Protein AF-A0A939QKT2-F1 (afdb_monomer)

Organism: NCBI:txid501483

Secondary structure (DSSP, 8-state):
--PPPPPHHHHS--HHHHHHHHHHHHHHHHHHHSTHHHHHHHHH-HHHHHHHHHHHHHHHHHHHHHHH-SSHHHHHHHHHHHHHHHHHHHHHHHHHTGGGGGGSHHHHHHHHHHHHHHHHHHHHHHHHHHHHHHHHHHHHHTS--

Sequence (145 aa):
MTASPPTLRSRLQNPAELVMLTFYFIGGAVMLVGGVTASVRDALGDGFHQAWVGLLLGGPALSIWGILSPNQWLGGWFKLGGGLAITTALGAFAVSLGDAFALTFTGVLVLGLNAATLTAVTRDALQLRRAAHVARRERRGNAPI

Structure (mmCIF, N/CA/C/O backbone):
data_AF-A0A939QKT2-F1
#
_entry.id   AF-A0A939QKT2-F1
#
loop_
_atom_site.group_PDB
_atom_site.id
_atom_site.type_symbol
_atom_site.label_atom_id
_atom_site.label_alt_id
_atom_site.label_comp_id
_atom_site.label_asym_id
_atom_site.label_entity_id
_atom_site.label_seq_id
_atom_site.pdbx_PDB_ins_code
_atom_site.Cartn_x
_atom_site.Cartn_y
_atom_site.Cartn_z
_atom_site.occupancy
_atom_site.B_iso_or_equiv
_atom_site.auth_seq_id
_atom_site.auth_comp_id
_atom_site.auth_asym_id
_atom_site.auth_atom_id
_atom_site.pdbx_PDB_model_num
ATOM 1 N N . MET A 1 1 ? -19.181 -0.818 30.789 1.00 38.59 1 MET A N 1
ATOM 2 C CA . MET A 1 1 ? -18.463 0.436 30.473 1.00 38.59 1 MET A CA 1
ATOM 3 C C . MET A 1 1 ? -18.306 0.521 28.963 1.00 38.59 1 MET A C 1
ATOM 5 O O . MET A 1 1 ? -17.493 -0.197 28.401 1.00 38.59 1 MET A O 1
ATOM 9 N N . THR A 1 2 ? -19.148 1.304 28.292 1.00 42.75 2 THR A N 1
ATOM 10 C CA . THR A 1 2 ? -19.086 1.520 26.840 1.00 42.75 2 THR A CA 1
ATOM 11 C C . THR A 1 2 ? -17.938 2.478 26.542 1.00 42.75 2 THR A C 1
ATOM 13 O O . THR A 1 2 ? -18.039 3.665 26.840 1.00 42.75 2 THR A O 1
ATOM 16 N N . ALA A 1 3 ? -16.823 1.964 26.020 1.00 44.62 3 ALA A N 1
ATOM 17 C CA . ALA A 1 3 ? -15.721 2.806 25.572 1.00 44.62 3 ALA A CA 1
ATOM 18 C C . ALA A 1 3 ? -16.235 3.746 24.472 1.00 44.62 3 ALA A C 1
ATOM 20 O O . ALA A 1 3 ? -16.726 3.289 23.438 1.00 44.62 3 ALA A O 1
ATOM 21 N N . SER A 1 4 ? -16.163 5.054 24.719 1.00 42.62 4 SER A N 1
ATOM 22 C CA . SER A 1 4 ? -16.543 6.078 23.749 1.00 42.62 4 SER A CA 1
ATOM 23 C C . SER A 1 4 ? -15.781 5.845 22.440 1.00 42.62 4 SER A C 1
ATOM 25 O O . SER A 1 4 ? -14.561 5.653 22.485 1.00 42.62 4 SER A O 1
ATOM 27 N N . PRO A 1 5 ?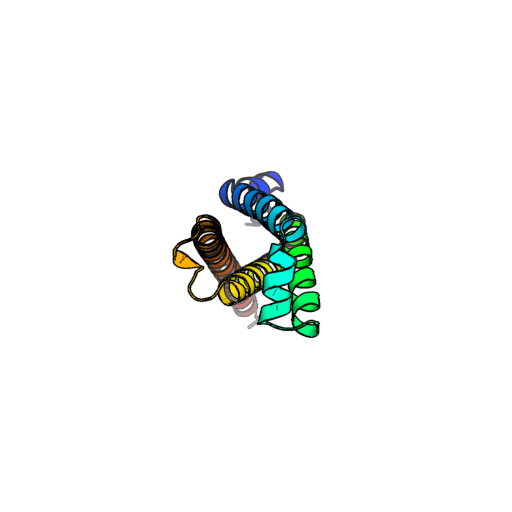 -16.453 5.838 21.273 1.00 50.41 5 PRO A N 1
ATOM 28 C CA . PRO A 1 5 ? -15.776 5.590 20.013 1.00 50.41 5 PRO A CA 1
ATOM 29 C C . PRO A 1 5 ? -14.690 6.658 19.803 1.00 50.41 5 PRO A C 1
ATOM 31 O O . PRO A 1 5 ? -14.981 7.848 19.953 1.00 50.41 5 PRO A O 1
ATOM 34 N N . PRO A 1 6 ? -13.444 6.272 19.466 1.00 52.59 6 PRO A N 1
ATOM 35 C CA . PRO A 1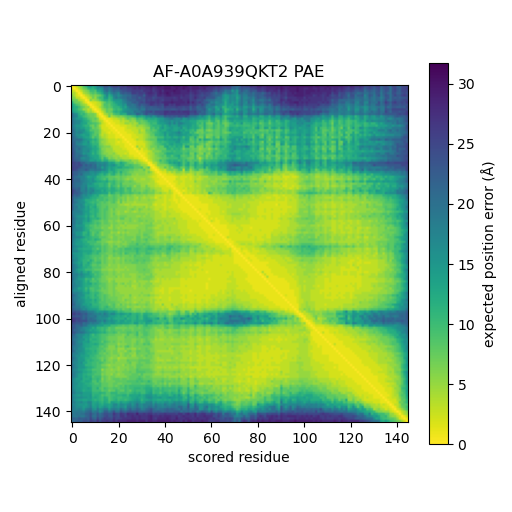 6 ? -12.370 7.220 19.206 1.00 52.59 6 PRO A CA 1
ATOM 36 C C . PRO A 1 6 ? -12.815 8.239 18.155 1.00 52.59 6 PRO A C 1
ATOM 38 O O . PRO A 1 6 ? -13.247 7.882 17.050 1.00 52.59 6 PRO A O 1
ATOM 41 N N . THR A 1 7 ? -12.736 9.514 18.539 1.00 53.75 7 THR A N 1
ATOM 42 C CA . THR A 1 7 ? -13.144 10.664 17.731 1.00 53.75 7 THR A CA 1
ATOM 43 C C . THR A 1 7 ? -12.310 10.736 16.453 1.00 53.75 7 THR A C 1
ATOM 45 O O . THR A 1 7 ? -11.150 10.322 16.437 1.00 53.75 7 THR A O 1
ATOM 48 N N . LEU A 1 8 ? -12.869 11.297 15.375 1.00 49.81 8 LEU A N 1
ATOM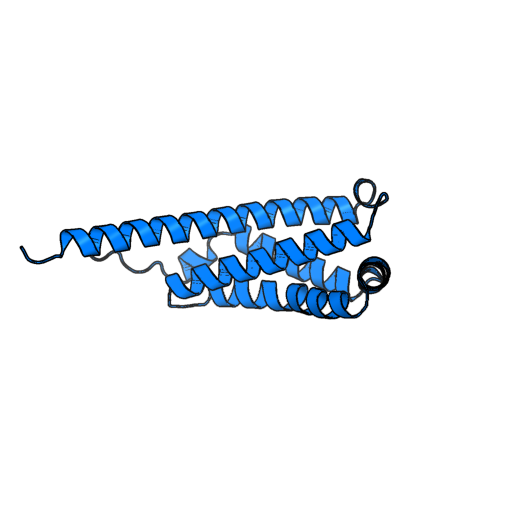 49 C CA . LEU A 1 8 ? -12.191 11.468 14.078 1.00 49.81 8 LEU A CA 1
ATOM 50 C C . LEU A 1 8 ? -10.795 12.123 14.223 1.00 49.81 8 LEU A C 1
ATOM 52 O O . LEU A 1 8 ? -9.849 11.767 13.527 1.00 49.81 8 LEU A O 1
ATOM 56 N N . ARG A 1 9 ? -10.651 13.008 15.221 1.00 43.19 9 ARG A N 1
ATOM 57 C CA . ARG A 1 9 ? -9.404 13.684 15.612 1.00 43.19 9 ARG A CA 1
ATOM 58 C C . ARG A 1 9 ? -8.319 12.725 16.121 1.00 43.19 9 ARG A C 1
ATOM 60 O O . ARG A 1 9 ? -7.159 12.914 15.789 1.00 43.19 9 ARG A O 1
ATOM 67 N N . SER A 1 10 ? -8.690 11.677 16.860 1.00 54.06 10 SER A N 1
ATOM 68 C CA . SER A 1 10 ? -7.760 10.625 17.315 1.00 54.06 10 SER A CA 1
ATOM 69 C C . SER A 1 10 ? -7.346 9.661 16.194 1.00 54.06 10 SER A C 1
ATOM 71 O O . SER A 1 10 ? -6.262 9.087 16.241 1.00 54.06 10 SER A O 1
ATOM 73 N N . ARG A 1 11 ? -8.173 9.520 15.146 1.00 51.97 11 ARG A N 1
ATOM 74 C CA . ARG A 1 11 ? -7.865 8.693 13.965 1.00 51.97 11 ARG A CA 1
ATOM 75 C C . ARG A 1 11 ? -6.902 9.379 12.990 1.00 51.97 11 ARG A C 1
ATOM 77 O O . ARG A 1 11 ? -6.145 8.693 12.319 1.00 51.97 11 ARG A O 1
ATOM 84 N N . LEU A 1 12 ? -6.911 10.713 12.949 1.00 51.84 12 LEU A N 1
ATOM 85 C CA . LEU A 1 12 ? -5.979 11.551 12.177 1.00 51.84 12 LEU A CA 1
ATOM 86 C C . LEU A 1 12 ? -4.662 11.852 12.921 1.00 51.84 12 LEU A C 1
ATOM 88 O O . LEU A 1 12 ? -3.737 12.409 12.341 1.00 51.84 12 LEU A O 1
ATOM 92 N N . GLN A 1 13 ? -4.558 11.490 14.201 1.00 48.91 13 GLN A N 1
ATOM 93 C CA . GLN A 1 13 ? -3.430 11.823 15.079 1.00 48.91 13 GLN A CA 1
ATOM 94 C C . GLN A 1 13 ? -2.228 10.882 14.971 1.00 48.91 13 GLN A C 1
ATOM 96 O O . GLN A 1 13 ? -1.319 10.968 15.791 1.00 48.91 13 GLN A O 1
ATOM 101 N N . ASN A 1 14 ? -2.201 9.982 13.991 1.00 62.56 14 ASN A N 1
ATOM 102 C CA . ASN A 1 14 ? -1.031 9.159 13.728 1.00 62.56 14 ASN A CA 1
ATOM 103 C C . ASN A 1 14 ? -0.231 9.835 12.599 1.00 62.56 14 ASN A C 1
ATOM 105 O O . ASN A 1 14 ? -0.428 9.492 11.434 1.00 62.56 14 ASN A O 1
ATOM 109 N N . PRO A 1 15 ? 0.627 10.835 12.898 1.00 59.44 15 PRO A N 1
ATOM 110 C CA . PRO A 1 15 ? 1.313 11.638 11.884 1.00 59.44 15 PRO A CA 1
ATOM 111 C C . PRO A 1 15 ? 2.119 10.776 10.912 1.00 59.44 15 PRO A C 1
ATOM 113 O O . PRO A 1 15 ? 2.228 11.122 9.744 1.00 59.44 15 PRO A O 1
ATOM 116 N N . ALA A 1 16 ? 2.598 9.611 11.355 1.00 60.78 16 ALA A N 1
ATOM 117 C CA . ALA A 1 16 ? 3.259 8.630 10.502 1.00 60.78 16 ALA A CA 1
ATOM 118 C C . ALA A 1 16 ? 2.372 8.133 9.341 1.00 60.78 16 ALA A C 1
ATOM 120 O O . ALA A 1 16 ? 2.870 7.932 8.241 1.00 60.78 16 ALA A O 1
ATOM 121 N N . GLU A 1 17 ? 1.065 7.969 9.556 1.00 64.75 17 GLU A N 1
ATOM 122 C CA . GLU A 1 17 ? 0.121 7.476 8.544 1.00 64.75 17 GLU A CA 1
ATOM 123 C C . GLU A 1 17 ? -0.175 8.555 7.490 1.00 64.75 17 GLU A C 1
ATOM 125 O O . GLU A 1 17 ? -0.183 8.267 6.296 1.00 64.75 17 GLU A O 1
ATOM 130 N N . LEU A 1 18 ? -0.311 9.815 7.922 1.00 63.62 18 LEU A N 1
ATOM 131 C CA . LEU A 1 18 ? -0.447 10.982 7.039 1.00 63.62 18 LEU A CA 1
ATOM 132 C C . LEU A 1 18 ? 0.827 11.250 6.232 1.00 63.62 18 LEU A C 1
ATOM 134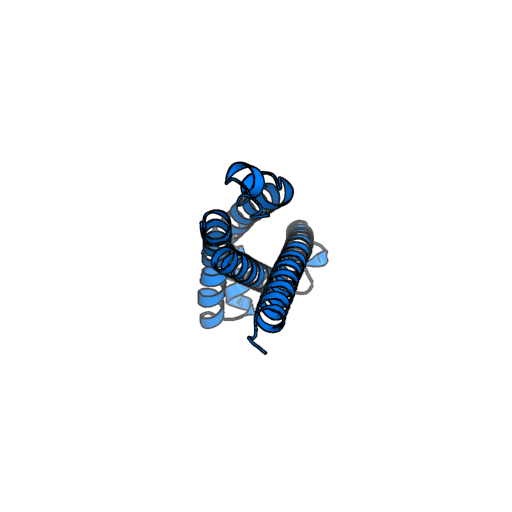 O O . LEU A 1 18 ? 0.757 11.514 5.032 1.00 63.62 18 LEU A O 1
ATOM 138 N N . VAL A 1 19 ? 1.990 11.159 6.877 1.00 64.44 19 VAL A N 1
ATOM 139 C CA . VAL A 1 19 ? 3.296 11.310 6.228 1.00 64.44 19 VAL A CA 1
ATOM 140 C C . VAL A 1 19 ? 3.492 10.217 5.178 1.00 64.44 19 VAL A C 1
ATOM 142 O O . VAL A 1 19 ? 3.853 10.519 4.046 1.00 64.44 19 VAL A O 1
ATOM 145 N N . MET A 1 20 ? 3.170 8.964 5.503 1.00 67.00 20 MET A N 1
ATOM 146 C CA . MET A 1 20 ? 3.279 7.842 4.572 1.00 67.00 20 MET A CA 1
ATOM 147 C C . MET A 1 20 ? 2.307 7.972 3.387 1.00 67.00 20 MET A C 1
ATOM 149 O O . MET A 1 20 ? 2.716 7.764 2.250 1.00 67.00 20 MET A O 1
ATOM 153 N N . LEU A 1 21 ? 1.058 8.398 3.620 1.00 66.44 21 LEU A N 1
ATOM 154 C CA . LEU A 1 21 ? 0.102 8.725 2.552 1.00 66.44 21 LEU A CA 1
ATOM 155 C C . LEU A 1 21 ? 0.606 9.860 1.653 1.00 66.44 21 LEU A C 1
ATOM 157 O O . LEU A 1 21 ? 0.482 9.774 0.436 1.00 66.44 21 LEU A O 1
ATOM 161 N N . THR A 1 22 ? 1.216 10.892 2.236 1.00 63.41 22 THR A N 1
ATOM 162 C CA . THR A 1 22 ? 1.767 12.034 1.491 1.00 63.41 22 THR A CA 1
ATOM 163 C C . THR A 1 22 ? 2.952 11.609 0.625 1.00 63.41 22 THR A C 1
ATOM 165 O O . THR A 1 22 ? 2.969 11.891 -0.571 1.00 63.41 22 THR A O 1
ATOM 168 N N . PHE A 1 23 ? 3.911 10.866 1.188 1.00 66.25 23 PHE A N 1
ATOM 169 C CA . PHE A 1 23 ? 5.030 10.309 0.424 1.00 66.25 23 PHE A CA 1
ATOM 170 C C . PHE A 1 23 ? 4.565 9.329 -0.651 1.00 66.25 23 PHE A C 1
ATOM 172 O O . PHE A 1 23 ? 5.174 9.271 -1.716 1.00 66.25 23 PHE A O 1
ATOM 179 N N . TYR A 1 24 ? 3.472 8.605 -0.414 1.00 67.12 24 TYR A N 1
ATOM 180 C CA . TYR A 1 24 ? 2.903 7.718 -1.414 1.00 67.12 24 TYR A CA 1
ATOM 181 C C . TYR A 1 24 ? 2.210 8.468 -2.553 1.00 67.12 24 TYR A C 1
ATOM 183 O O . TYR A 1 24 ? 2.419 8.122 -3.708 1.00 67.12 24 TYR A O 1
ATOM 191 N N . PHE A 1 25 ? 1.436 9.518 -2.271 1.00 66.31 25 PHE A N 1
ATOM 192 C CA . PHE A 1 25 ? 0.834 10.342 -3.324 1.00 66.31 25 PHE A CA 1
ATOM 193 C C . PHE A 1 25 ? 1.892 11.067 -4.152 1.00 66.31 25 PHE A C 1
ATOM 195 O O . PHE A 1 25 ? 1.802 11.081 -5.376 1.00 66.31 25 PHE A O 1
ATOM 202 N N . ILE A 1 26 ? 2.918 11.624 -3.503 1.00 63.69 26 ILE A N 1
ATOM 203 C CA . ILE A 1 26 ? 4.026 12.290 -4.195 1.00 63.69 26 ILE A CA 1
ATOM 204 C C . ILE A 1 26 ? 4.836 11.264 -4.996 1.00 63.69 26 ILE A C 1
ATOM 206 O O . ILE A 1 26 ? 5.092 11.479 -6.176 1.00 63.69 26 ILE A O 1
ATOM 210 N N . GLY A 1 27 ? 5.184 10.123 -4.395 1.00 64.12 27 GLY A N 1
ATOM 211 C CA . GLY A 1 27 ? 5.907 9.042 -5.063 1.00 64.12 27 GLY A CA 1
ATOM 212 C C . GLY A 1 27 ? 5.128 8.465 -6.244 1.00 64.12 27 GLY A C 1
ATOM 213 O O . GLY A 1 27 ? 5.668 8.362 -7.338 1.00 64.12 27 GLY A O 1
ATOM 214 N N . GLY A 1 28 ? 3.841 8.172 -6.061 1.00 65.31 28 GLY A N 1
ATOM 215 C CA . GLY A 1 28 ? 2.950 7.679 -7.108 1.00 65.31 28 GLY A CA 1
ATOM 216 C C . GLY A 1 28 ? 2.744 8.686 -8.241 1.00 65.31 28 GLY A C 1
ATOM 217 O O . GLY A 1 28 ? 2.811 8.310 -9.408 1.00 65.31 28 GLY A O 1
ATOM 218 N N . ALA A 1 29 ? 2.582 9.976 -7.930 1.00 62.53 29 ALA A N 1
ATOM 219 C CA . ALA A 1 29 ? 2.509 11.029 -8.943 1.00 62.53 29 ALA A CA 1
ATOM 220 C C . ALA A 1 29 ? 3.820 11.151 -9.740 1.00 62.53 29 ALA A C 1
ATOM 222 O O . ALA A 1 29 ? 3.790 11.252 -10.964 1.00 62.53 29 ALA A O 1
ATOM 223 N N . VAL A 1 30 ? 4.976 11.066 -9.073 1.00 61.34 30 VAL A N 1
ATOM 224 C CA . VAL A 1 30 ? 6.291 11.058 -9.735 1.00 61.34 30 VAL A CA 1
ATOM 225 C C . VAL A 1 30 ? 6.461 9.822 -10.628 1.00 61.34 30 VAL A C 1
ATOM 227 O O . VAL A 1 30 ? 6.979 9.945 -11.736 1.00 61.34 30 VAL A O 1
ATOM 230 N N . MET A 1 31 ? 5.975 8.651 -10.205 1.00 65.25 31 MET A N 1
ATOM 231 C CA . MET A 1 31 ? 5.991 7.423 -11.016 1.00 65.25 31 MET A CA 1
ATOM 232 C C . MET A 1 31 ? 5.051 7.480 -12.232 1.00 65.25 31 MET A C 1
ATOM 234 O O . MET A 1 31 ? 5.305 6.815 -13.233 1.00 65.25 31 MET A O 1
ATOM 238 N N . LEU A 1 32 ? 3.970 8.261 -12.165 1.00 65.12 32 LEU A N 1
ATOM 239 C CA . LEU A 1 32 ? 3.039 8.438 -13.284 1.00 65.12 32 LEU A CA 1
ATOM 240 C C . LEU A 1 32 ? 3.536 9.453 -14.322 1.00 65.12 32 LEU A C 1
ATOM 242 O O . LEU A 1 32 ? 3.181 9.334 -15.490 1.00 65.12 32 LEU A O 1
ATOM 246 N N . VAL A 1 33 ? 4.340 10.438 -13.910 1.00 62.16 33 VAL A N 1
ATOM 247 C CA . VAL A 1 33 ? 4.806 11.535 -14.781 1.00 62.16 33 VAL A CA 1
ATOM 248 C C . VAL A 1 33 ? 6.223 11.303 -15.320 1.00 62.16 33 VAL A C 1
ATOM 250 O O . VAL A 1 33 ? 6.539 11.738 -16.425 1.00 62.16 33 VAL A O 1
ATOM 253 N N . GLY A 1 34 ? 7.091 10.605 -14.582 1.00 58.53 34 GLY A N 1
ATOM 254 C CA . GLY A 1 34 ? 8.374 10.136 -15.111 1.00 58.53 34 GLY A CA 1
ATOM 255 C C . GLY A 1 34 ? 8.178 8.905 -15.997 1.00 58.53 34 GLY A C 1
ATOM 256 O O . GLY A 1 34 ? 7.250 8.137 -15.765 1.00 58.53 34 GLY A O 1
ATOM 257 N N . GLY A 1 35 ? 9.080 8.638 -16.953 1.00 60.53 35 GLY A N 1
ATOM 258 C CA . GLY A 1 35 ? 9.075 7.439 -17.831 1.00 60.53 35 GLY A CA 1
ATOM 259 C C . GLY A 1 35 ? 9.139 6.070 -17.118 1.00 60.53 35 GLY A C 1
ATOM 260 O O . GLY A 1 35 ? 9.342 5.033 -17.733 1.00 60.53 35 GLY A O 1
ATOM 261 N N . VAL A 1 36 ? 8.945 6.081 -15.807 1.00 64.38 36 VAL A N 1
ATOM 262 C CA . VAL A 1 36 ? 8.790 5.001 -14.844 1.00 64.38 36 VAL A CA 1
ATOM 263 C C . VAL A 1 36 ? 7.593 4.093 -15.155 1.00 64.38 36 VAL A C 1
ATOM 265 O O . VAL A 1 36 ? 7.642 2.883 -14.955 1.00 64.38 36 VAL A O 1
ATOM 268 N N . THR A 1 37 ? 6.513 4.653 -15.695 1.00 66.94 37 THR A N 1
ATOM 269 C CA . THR A 1 37 ? 5.358 3.880 -16.176 1.00 66.94 37 THR A CA 1
ATOM 270 C C . THR A 1 37 ? 5.740 2.952 -17.334 1.00 66.94 37 THR A C 1
ATOM 272 O O . THR A 1 37 ? 5.211 1.842 -17.419 1.00 66.94 37 THR A O 1
ATOM 275 N N . ALA A 1 38 ? 6.687 3.365 -18.185 1.00 73.75 38 ALA A N 1
ATOM 276 C CA . ALA A 1 38 ? 7.171 2.549 -19.293 1.00 73.75 38 ALA A CA 1
ATOM 277 C C . ALA A 1 38 ? 8.013 1.361 -18.806 1.00 73.75 38 ALA A C 1
ATOM 279 O O . ALA A 1 38 ? 7.785 0.254 -19.270 1.00 73.75 38 ALA A O 1
ATOM 280 N N . SER A 1 39 ? 8.874 1.523 -17.791 1.00 76.50 39 SER A N 1
ATOM 281 C CA . SER A 1 39 ? 9.700 0.404 -17.300 1.00 76.50 39 SER A CA 1
ATOM 282 C C . SER A 1 39 ? 8.870 -0.749 -16.730 1.00 76.50 39 SER A C 1
ATOM 284 O O . SER A 1 39 ? 9.187 -1.913 -16.955 1.00 76.50 39 SER A O 1
ATOM 286 N N . VAL A 1 40 ? 7.770 -0.449 -16.030 1.00 80.06 40 VAL A N 1
ATOM 287 C CA . VAL A 1 40 ? 6.837 -1.481 -15.541 1.00 80.06 40 VAL A CA 1
ATOM 288 C C . VAL A 1 40 ? 6.157 -2.200 -16.699 1.00 80.06 40 VAL A C 1
ATOM 290 O O . VAL A 1 40 ? 6.007 -3.420 -16.664 1.00 80.06 40 VAL A O 1
ATOM 293 N N . ARG A 1 41 ? 5.741 -1.446 -17.719 1.00 84.06 41 ARG A N 1
ATOM 294 C CA . ARG A 1 41 ? 5.110 -1.997 -18.918 1.00 84.06 41 ARG A CA 1
ATOM 295 C C . ARG A 1 41 ? 6.071 -2.902 -19.686 1.00 84.06 41 ARG A C 1
ATOM 297 O O . ARG A 1 41 ? 5.697 -4.020 -20.019 1.00 84.06 41 ARG A O 1
ATOM 304 N N . ASP A 1 42 ? 7.302 -2.451 -19.888 1.00 84.44 42 ASP A N 1
ATOM 305 C CA . ASP A 1 42 ? 8.333 -3.174 -20.631 1.00 84.44 42 ASP A CA 1
ATOM 306 C C . ASP A 1 42 ? 8.775 -4.449 -19.898 1.00 84.44 42 ASP A C 1
ATOM 308 O O . ASP A 1 42 ? 9.018 -5.476 -20.528 1.00 84.44 42 ASP A O 1
ATOM 312 N N . ALA A 1 43 ? 8.836 -4.414 -18.562 1.00 85.19 43 ALA A N 1
ATOM 313 C CA . ALA A 1 43 ? 9.274 -5.552 -17.756 1.00 85.19 43 ALA A CA 1
ATOM 314 C C . ALA A 1 43 ? 8.168 -6.584 -17.467 1.00 85.19 43 ALA A C 1
ATOM 316 O O . ALA A 1 43 ? 8.457 -7.776 -17.376 1.00 85.19 43 ALA A O 1
ATOM 317 N N . LEU A 1 44 ? 6.917 -6.149 -17.270 1.00 86.00 44 LEU A N 1
ATOM 318 C CA . LEU A 1 44 ? 5.824 -7.004 -16.768 1.00 86.00 44 LEU A CA 1
ATOM 319 C C . LEU A 1 44 ? 4.650 -7.153 -17.750 1.00 86.00 44 LEU A C 1
ATOM 321 O O . LEU A 1 44 ? 3.742 -7.952 -17.512 1.00 86.00 44 LEU A O 1
ATOM 325 N N . GLY A 1 45 ? 4.675 -6.423 -18.865 1.00 87.94 45 GLY A N 1
ATOM 326 C CA . GLY A 1 45 ? 3.685 -6.487 -19.933 1.00 87.94 45 GLY A CA 1
ATOM 327 C C . GLY A 1 45 ? 2.450 -5.605 -19.717 1.00 87.94 45 GLY A C 1
ATOM 328 O O . GLY A 1 45 ? 2.117 -5.174 -18.610 1.00 87.94 45 GLY A O 1
ATOM 329 N N . ASP A 1 46 ? 1.726 -5.370 -20.812 1.00 86.06 46 ASP A N 1
ATOM 330 C CA . ASP A 1 46 ? 0.599 -4.427 -20.890 1.00 86.06 46 ASP A CA 1
ATOM 331 C C . ASP A 1 46 ? -0.564 -4.767 -19.950 1.00 86.06 46 ASP A C 1
ATOM 333 O O . ASP A 1 46 ? -1.127 -3.881 -19.304 1.00 86.06 46 ASP A O 1
ATOM 337 N N . GLY A 1 47 ? -0.916 -6.052 -19.842 1.00 81.50 47 GLY A N 1
ATOM 338 C CA . GLY A 1 47 ? -2.011 -6.497 -18.975 1.00 81.50 47 GLY A CA 1
ATOM 339 C C . GLY A 1 47 ? -1.712 -6.263 -17.494 1.00 81.50 47 GLY A C 1
ATOM 340 O O . GLY A 1 47 ? -2.569 -5.795 -16.744 1.00 81.50 47 GLY A O 1
ATOM 341 N N . PHE A 1 48 ? -0.471 -6.521 -17.075 1.00 86.62 48 PHE A N 1
ATOM 342 C CA . PHE A 1 48 ? -0.044 -6.259 -15.706 1.00 86.62 48 PHE A CA 1
ATOM 343 C C . PHE A 1 48 ? 0.090 -4.758 -15.438 1.00 86.62 48 PHE A C 1
ATOM 345 O O . PHE A 1 48 ? -0.298 -4.292 -14.371 1.00 86.62 48 PHE A O 1
ATOM 352 N N . HIS A 1 49 ? 0.577 -3.985 -16.410 1.00 85.06 49 HIS A N 1
ATOM 353 C CA . HIS A 1 49 ? 0.707 -2.536 -16.291 1.00 85.06 49 HIS A CA 1
ATOM 354 C C . HIS A 1 49 ? -0.625 -1.856 -15.936 1.00 85.06 49 HIS A C 1
ATOM 356 O O . HIS A 1 49 ? -0.667 -1.025 -15.031 1.00 85.06 49 HIS A O 1
ATOM 362 N N . GLN A 1 50 ? -1.732 -2.244 -16.578 1.00 84.94 50 GLN A N 1
ATOM 363 C CA . GLN A 1 50 ? -3.051 -1.691 -16.248 1.00 84.94 50 GLN A CA 1
ATOM 364 C C . GLN A 1 50 ? -3.481 -2.023 -14.814 1.00 84.94 50 GLN A C 1
ATOM 366 O O . GLN A 1 50 ? -3.957 -1.147 -14.087 1.00 84.94 50 GLN A O 1
ATOM 371 N N . ALA A 1 51 ? -3.270 -3.270 -14.381 1.00 87.06 51 ALA A N 1
ATOM 372 C CA . ALA A 1 51 ? -3.538 -3.674 -13.004 1.00 87.06 51 ALA A CA 1
ATOM 373 C C . ALA A 1 51 ? -2.659 -2.894 -12.013 1.00 87.06 51 ALA A C 1
ATOM 375 O O . ALA A 1 51 ? -3.149 -2.422 -10.990 1.00 87.06 51 ALA A O 1
ATOM 376 N N . TRP A 1 52 ? -1.383 -2.695 -12.340 1.00 86.38 52 TRP A N 1
ATOM 377 C CA . TRP A 1 52 ? -0.429 -1.940 -11.535 1.00 86.38 52 TRP A CA 1
ATOM 378 C C . TRP A 1 52 ? -0.833 -0.472 -11.365 1.00 86.38 52 TRP A C 1
ATOM 380 O O . TRP A 1 52 ? -0.845 0.022 -10.238 1.00 86.38 52 TRP A O 1
ATOM 390 N N . VAL A 1 53 ? -1.253 0.205 -12.440 1.00 84.12 53 VAL A N 1
ATOM 391 C CA . VAL A 1 53 ? -1.810 1.569 -12.364 1.00 84.12 53 VAL A CA 1
ATOM 392 C C . VAL A 1 53 ? -3.055 1.593 -11.471 1.00 84.12 53 VAL A C 1
ATOM 394 O O . VAL A 1 53 ? -3.198 2.475 -10.623 1.00 84.12 53 VAL A O 1
ATOM 397 N N . GLY A 1 54 ? -3.927 0.589 -11.604 1.00 84.50 54 GLY A N 1
ATOM 398 C CA . GLY A 1 54 ? -5.095 0.421 -10.741 1.00 84.50 54 GLY A CA 1
ATOM 399 C C . GLY A 1 54 ? -4.733 0.272 -9.261 1.00 84.50 54 GLY A C 1
ATOM 400 O O . GLY A 1 54 ? -5.374 0.888 -8.413 1.00 84.50 54 GLY A O 1
ATOM 401 N N . LEU A 1 55 ? -3.681 -0.481 -8.932 1.00 86.88 55 LEU A N 1
ATOM 402 C CA . LEU A 1 55 ? -3.183 -0.619 -7.558 1.00 86.88 55 LEU A CA 1
ATOM 403 C C . LEU A 1 55 ? -2.591 0.693 -7.028 1.00 86.88 55 LEU A C 1
ATOM 405 O O . LEU A 1 55 ? -2.844 1.057 -5.880 1.00 86.88 55 LEU A O 1
ATOM 409 N N . LEU A 1 56 ? -1.845 1.410 -7.869 1.00 83.00 56 LEU A N 1
ATOM 410 C CA . LEU A 1 56 ? -1.158 2.650 -7.513 1.00 83.00 56 LEU A CA 1
ATOM 411 C C . LEU A 1 56 ? -2.140 3.796 -7.224 1.00 83.00 56 LEU A C 1
ATOM 413 O O . LEU A 1 56 ? -1.916 4.591 -6.315 1.00 83.00 56 LEU A O 1
ATOM 417 N N . LEU A 1 57 ? -3.263 3.846 -7.944 1.00 82.56 57 LEU A N 1
ATOM 418 C CA . LEU A 1 57 ? -4.328 4.830 -7.721 1.00 82.56 57 LEU A CA 1
ATOM 419 C C . LEU A 1 57 ? -5.363 4.360 -6.688 1.00 82.56 57 LEU A C 1
ATOM 421 O O . LEU A 1 57 ? -5.806 5.130 -5.835 1.00 82.56 57 LEU A O 1
ATOM 425 N N . GLY A 1 58 ? -5.751 3.087 -6.755 1.00 82.38 58 GLY A N 1
ATOM 426 C CA . GLY A 1 58 ? -6.796 2.506 -5.919 1.00 82.38 58 GLY A CA 1
ATOM 427 C C . GLY A 1 58 ? -6.355 2.268 -4.479 1.00 82.38 58 GLY A C 1
ATOM 428 O O . GLY A 1 58 ? -7.141 2.493 -3.560 1.00 82.38 58 GLY A O 1
ATOM 429 N N . GLY A 1 59 ? -5.100 1.867 -4.258 1.00 84.69 59 GLY A N 1
ATOM 430 C CA . GLY A 1 59 ? -4.553 1.596 -2.927 1.00 84.69 59 GLY A CA 1
ATOM 431 C C . GLY A 1 59 ? -4.663 2.790 -1.969 1.00 84.69 59 GLY A C 1
ATOM 432 O O . GLY A 1 59 ? -5.244 2.650 -0.891 1.00 84.69 59 GLY A O 1
ATOM 433 N N . PRO A 1 60 ? -4.200 3.993 -2.352 1.00 77.62 60 PRO A N 1
ATOM 434 C CA . PRO A 1 60 ? -4.329 5.196 -1.526 1.00 77.62 60 PRO A CA 1
ATOM 435 C C . PRO A 1 60 ? -5.770 5.614 -1.288 1.00 77.62 60 PRO A C 1
ATOM 437 O O . PRO A 1 60 ? -6.123 5.974 -0.166 1.00 77.62 60 PRO A O 1
ATOM 440 N N . ALA A 1 61 ? -6.608 5.547 -2.325 1.00 83.44 61 ALA A N 1
ATOM 441 C CA . ALA A 1 61 ? -8.022 5.879 -2.211 1.00 83.44 61 ALA A CA 1
ATOM 442 C C . ALA A 1 61 ? -8.723 4.959 -1.197 1.00 83.44 61 ALA A C 1
ATOM 444 O O . ALA A 1 61 ? -9.452 5.440 -0.329 1.00 83.44 61 ALA A O 1
ATOM 445 N N . LEU A 1 62 ? -8.433 3.654 -1.243 1.00 85.31 62 LEU A N 1
ATOM 446 C CA . LEU A 1 62 ? -8.904 2.665 -0.270 1.00 85.31 62 LEU A CA 1
ATOM 447 C C . LEU A 1 62 ? -8.405 2.968 1.146 1.00 85.31 62 LEU A C 1
ATOM 449 O O . LEU A 1 62 ? -9.201 2.962 2.085 1.00 85.31 62 LEU A O 1
ATOM 453 N N . SER A 1 63 ? -7.122 3.294 1.312 1.00 81.19 63 SER A N 1
ATOM 454 C CA . SER A 1 63 ? -6.557 3.652 2.618 1.00 81.19 63 SER A CA 1
ATOM 455 C C . SER A 1 63 ? -7.206 4.907 3.208 1.00 81.19 63 SER A C 1
ATOM 457 O O . SER A 1 63 ? -7.588 4.908 4.380 1.00 81.19 63 SER A O 1
ATOM 459 N N . ILE A 1 64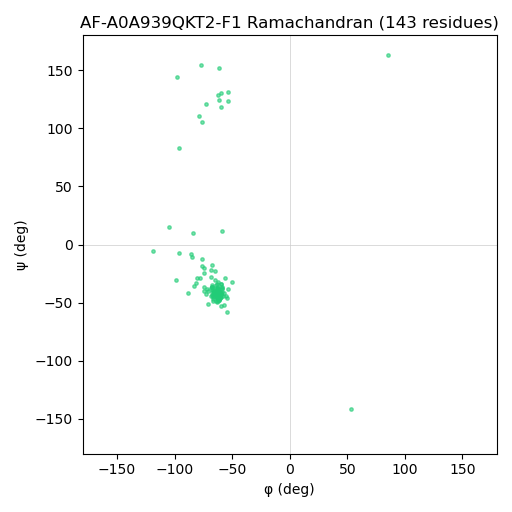 ? -7.411 5.955 2.401 1.00 82.12 64 ILE A N 1
ATOM 460 C CA . ILE A 1 64 ? -8.119 7.178 2.815 1.00 82.12 64 ILE A CA 1
ATOM 461 C C . ILE A 1 64 ? -9.553 6.848 3.215 1.00 82.12 64 ILE A C 1
ATOM 463 O O . ILE A 1 64 ? -10.005 7.249 4.288 1.00 82.12 64 ILE A O 1
ATOM 467 N N . TRP A 1 65 ? -10.262 6.075 2.394 1.00 81.62 65 TRP A N 1
ATOM 468 C CA . TRP A 1 65 ? -11.618 5.647 2.713 1.00 81.62 65 TRP A CA 1
ATOM 469 C C . TRP A 1 65 ? -11.664 4.865 4.031 1.00 81.62 65 TRP A C 1
ATOM 471 O O . TRP A 1 65 ? -12.566 5.058 4.845 1.00 81.62 65 TRP A O 1
ATOM 481 N N . GLY A 1 66 ? -10.651 4.038 4.292 1.00 82.25 66 GLY A N 1
ATOM 482 C CA . GLY A 1 66 ? -10.491 3.321 5.550 1.00 82.25 66 GLY A CA 1
ATOM 483 C C . GLY A 1 66 ? -10.303 4.233 6.768 1.00 82.25 66 GLY A C 1
ATOM 484 O O . GLY A 1 66 ? -10.869 3.963 7.829 1.00 82.25 66 GLY A O 1
ATOM 485 N N . ILE A 1 67 ? -9.565 5.340 6.624 1.00 78.06 67 ILE A N 1
ATOM 486 C CA . ILE A 1 67 ? -9.406 6.374 7.666 1.00 78.06 67 ILE A CA 1
ATOM 487 C C . ILE A 1 67 ? -10.731 7.097 7.928 1.00 78.06 67 ILE A C 1
ATOM 489 O O . ILE A 1 67 ? -11.108 7.299 9.087 1.00 78.06 67 ILE A O 1
ATOM 493 N N . LEU A 1 68 ? -11.431 7.477 6.858 1.00 80.88 68 LEU A N 1
ATOM 494 C CA . LEU A 1 68 ? -12.673 8.248 6.920 1.00 80.88 68 LEU A CA 1
ATOM 495 C C . LEU A 1 68 ? -13.884 7.403 7.336 1.00 80.88 68 LEU A C 1
ATOM 497 O O . LEU A 1 68 ? -14.892 7.955 7.777 1.00 80.88 68 LEU A O 1
ATOM 501 N N . SER A 1 69 ? -13.800 6.074 7.221 1.00 78.62 69 SER A N 1
ATOM 502 C CA . SER A 1 69 ? -14.933 5.191 7.481 1.00 78.62 69 SER A CA 1
ATOM 503 C C . SER A 1 69 ? -15.414 5.300 8.935 1.00 78.62 69 SER A C 1
ATOM 505 O O . SER A 1 69 ? -14.642 5.056 9.871 1.00 78.62 69 SER A O 1
ATOM 507 N N . PRO A 1 70 ? -16.705 5.601 9.177 1.00 74.94 70 PRO A N 1
ATOM 508 C CA . PRO A 1 70 ? -17.244 5.657 10.534 1.00 74.94 70 PRO A CA 1
ATOM 509 C C . PRO A 1 70 ? -17.200 4.277 11.207 1.00 74.94 70 PRO A C 1
ATOM 511 O O . PRO A 1 70 ? -16.899 4.178 12.402 1.00 74.94 70 PRO A O 1
ATOM 514 N N . ASN A 1 71 ? -17.399 3.211 10.422 1.00 82.94 71 ASN A N 1
ATOM 515 C CA . ASN A 1 71 ? -17.286 1.828 10.862 1.00 82.94 71 ASN A CA 1
ATOM 516 C C . ASN A 1 71 ? -15.810 1.410 10.936 1.00 82.94 71 ASN A C 1
ATOM 518 O O . ASN A 1 71 ? -15.153 1.230 9.917 1.00 82.94 71 ASN A O 1
ATOM 522 N N . GLN A 1 72 ? -15.300 1.204 12.151 1.00 74.69 72 GLN A N 1
ATOM 523 C CA . GLN A 1 72 ? -13.894 0.849 12.387 1.00 74.69 72 GLN A CA 1
ATOM 524 C C . GLN A 1 72 ? -13.501 -0.514 11.820 1.00 74.69 72 GLN A C 1
ATOM 526 O O . GLN A 1 72 ? -12.353 -0.703 11.430 1.00 74.69 72 GLN A O 1
ATOM 531 N N . TRP A 1 73 ? -14.443 -1.454 11.759 1.00 78.44 73 TRP A N 1
ATOM 532 C CA . TRP A 1 73 ? -14.201 -2.779 11.201 1.00 78.44 73 TRP A CA 1
ATOM 533 C C . TRP A 1 73 ? -14.029 -2.709 9.691 1.00 78.44 73 TRP A C 1
ATOM 535 O O . TRP A 1 73 ? -13.035 -3.188 9.152 1.00 78.44 73 TRP A O 1
ATOM 545 N N . LEU A 1 74 ? -14.982 -2.062 9.021 1.00 83.31 74 LEU A N 1
ATOM 546 C CA . LEU A 1 74 ? -14.926 -1.837 7.580 1.00 83.31 74 LEU A CA 1
ATOM 547 C C . LEU A 1 74 ? -13.714 -0.963 7.215 1.00 83.31 74 LEU A C 1
ATOM 549 O O . LEU A 1 74 ? -12.977 -1.273 6.285 1.00 83.31 74 LEU A O 1
ATOM 553 N N . GLY A 1 75 ? -13.466 0.084 8.005 1.00 83.81 75 GLY A N 1
ATOM 554 C CA . GLY A 1 75 ? -12.328 0.978 7.847 1.00 83.81 75 GLY A CA 1
ATOM 555 C C . GLY A 1 75 ? -10.986 0.263 7.973 1.00 83.81 75 GLY A C 1
ATOM 556 O O . GLY A 1 75 ? -10.118 0.452 7.127 1.00 83.81 75 GLY A O 1
ATOM 557 N N . GLY A 1 76 ? -10.831 -0.619 8.965 1.00 83.19 76 GLY A N 1
ATOM 558 C CA . GLY A 1 76 ? -9.624 -1.430 9.127 1.00 83.19 76 GLY A CA 1
ATOM 559 C C . GLY A 1 76 ? -9.365 -2.356 7.936 1.00 83.19 76 GLY A C 1
ATOM 560 O O . GLY A 1 76 ? -8.230 -2.453 7.479 1.00 83.19 76 GLY A O 1
ATOM 561 N N . TRP A 1 77 ? -10.406 -2.987 7.381 1.00 85.88 77 TRP A N 1
ATOM 562 C CA . TRP A 1 77 ? -10.268 -3.805 6.169 1.00 85.88 77 TRP A CA 1
ATOM 563 C C . TRP A 1 77 ? -9.850 -2.986 4.949 1.00 85.88 77 TRP A C 1
ATOM 565 O O . TRP A 1 77 ? -8.995 -3.431 4.188 1.00 85.88 77 TRP A O 1
ATOM 575 N N . PHE A 1 78 ? -10.404 -1.784 4.779 1.00 87.69 78 PHE A N 1
ATOM 576 C CA . PHE A 1 78 ? -10.014 -0.899 3.684 1.00 87.69 78 PHE A CA 1
ATOM 577 C C . PHE A 1 78 ? -8.586 -0.376 3.822 1.00 87.69 78 PHE A C 1
ATOM 579 O O . PHE A 1 78 ? -7.867 -0.359 2.827 1.00 87.69 78 PHE A O 1
ATOM 586 N N . LYS A 1 79 ? -8.140 -0.032 5.037 1.00 83.94 79 LYS A N 1
ATOM 587 C CA . LYS A 1 79 ? -6.735 0.320 5.296 1.00 83.94 79 LYS A CA 1
ATOM 588 C C . LYS A 1 79 ? -5.794 -0.833 4.966 1.00 83.94 79 LYS A C 1
ATOM 590 O O . LYS A 1 79 ? -4.817 -0.641 4.248 1.00 83.94 79 LYS A O 1
ATOM 595 N N . LEU A 1 80 ? -6.133 -2.043 5.414 1.00 84.88 80 LEU A N 1
ATOM 596 C CA . LEU A 1 80 ? -5.340 -3.235 5.130 1.00 84.88 80 LEU A CA 1
ATOM 597 C C . LEU A 1 80 ? -5.267 -3.520 3.623 1.00 84.88 80 LEU A C 1
ATOM 599 O O . LEU A 1 80 ? -4.184 -3.750 3.091 1.00 84.88 80 LEU A O 1
ATOM 603 N N . GLY A 1 81 ? -6.410 -3.486 2.933 1.00 87.06 81 GLY A N 1
ATOM 604 C CA . GLY A 1 81 ? -6.484 -3.700 1.488 1.00 87.06 81 GLY A CA 1
ATOM 605 C C . GLY A 1 81 ? -5.733 -2.629 0.696 1.00 87.06 81 GLY A C 1
ATOM 606 O O . GLY A 1 81 ? -4.975 -2.959 -0.213 1.00 87.06 81 GLY A O 1
ATOM 607 N N . GLY A 1 82 ? -5.883 -1.360 1.081 1.00 85.88 82 GLY A N 1
ATOM 608 C CA . GLY A 1 82 ? -5.169 -0.241 0.474 1.00 85.88 82 GLY A CA 1
ATOM 609 C C . GLY A 1 82 ? -3.656 -0.344 0.668 1.00 85.88 82 GLY A C 1
ATOM 610 O O . GLY A 1 82 ? -2.905 -0.232 -0.297 1.00 85.88 82 GLY A O 1
ATOM 611 N N . GLY A 1 83 ? -3.201 -0.663 1.882 1.00 84.62 83 GLY A N 1
ATOM 612 C CA . GLY A 1 83 ? -1.789 -0.904 2.175 1.00 84.62 83 GLY A CA 1
ATOM 613 C C . GLY A 1 83 ? -1.204 -2.086 1.394 1.00 84.62 83 GLY A C 1
ATOM 614 O O . GLY A 1 83 ? -0.106 -1.979 0.856 1.00 84.62 83 GLY A O 1
ATOM 615 N N . LEU A 1 84 ? -1.942 -3.192 1.250 1.00 87.12 84 LEU A N 1
ATOM 616 C CA . LEU A 1 84 ? -1.505 -4.336 0.439 1.00 87.12 84 LEU A CA 1
ATOM 617 C C . LEU A 1 84 ? -1.398 -3.992 -1.050 1.00 87.12 84 LEU A C 1
ATOM 619 O O . LEU A 1 84 ? -0.433 -4.397 -1.703 1.00 87.12 84 LEU A O 1
ATOM 623 N N . ALA A 1 85 ? -2.355 -3.230 -1.584 1.00 87.81 85 ALA A N 1
ATOM 624 C CA . ALA A 1 85 ? -2.304 -2.755 -2.963 1.00 87.81 85 ALA A CA 1
ATOM 625 C C . ALA A 1 85 ? -1.067 -1.877 -3.198 1.00 87.81 85 ALA A C 1
ATOM 627 O O . ALA A 1 85 ? -0.329 -2.089 -4.159 1.00 87.81 85 ALA A O 1
ATOM 628 N N . ILE A 1 86 ? -0.788 -0.969 -2.260 1.00 85.44 86 ILE A N 1
ATOM 629 C CA . ILE A 1 86 ? 0.396 -0.111 -2.266 1.00 85.44 86 ILE A CA 1
ATOM 630 C C . ILE A 1 86 ? 1.691 -0.937 -2.249 1.00 85.44 86 ILE A C 1
ATOM 632 O O . ILE A 1 86 ? 2.549 -0.747 -3.112 1.00 85.44 86 ILE A O 1
ATOM 636 N N . THR A 1 87 ? 1.829 -1.867 -1.301 1.00 85.81 87 THR A N 1
ATOM 637 C CA . THR A 1 87 ? 2.999 -2.754 -1.183 1.00 85.81 87 THR A CA 1
ATOM 638 C C . THR A 1 87 ? 3.222 -3.556 -2.463 1.00 85.81 87 THR A C 1
ATOM 640 O O . THR A 1 87 ? 4.352 -3.678 -2.935 1.00 85.81 87 THR A O 1
ATOM 643 N N . THR A 1 88 ? 2.145 -4.062 -3.063 1.00 88.50 88 THR A N 1
ATOM 644 C CA . THR A 1 88 ? 2.211 -4.824 -4.317 1.00 88.50 88 THR A CA 1
ATOM 645 C C . THR A 1 88 ? 2.673 -3.942 -5.477 1.00 88.50 88 THR A C 1
ATOM 647 O O . THR A 1 88 ? 3.553 -4.345 -6.236 1.00 88.50 88 THR A O 1
ATOM 650 N N . ALA A 1 89 ? 2.143 -2.720 -5.591 1.00 85.94 89 ALA A N 1
ATOM 651 C CA . ALA A 1 89 ? 2.549 -1.774 -6.627 1.00 85.94 89 ALA A CA 1
ATOM 652 C C . ALA A 1 89 ? 4.033 -1.385 -6.500 1.00 85.94 89 ALA A C 1
ATOM 654 O O . ALA A 1 89 ? 4.764 -1.404 -7.490 1.00 85.94 89 ALA A O 1
ATOM 655 N N . LEU A 1 90 ? 4.506 -1.094 -5.284 1.00 84.56 90 LEU A N 1
ATOM 656 C CA . LEU A 1 90 ? 5.916 -0.772 -5.039 1.00 84.56 90 LEU A CA 1
ATOM 657 C C . LEU A 1 90 ? 6.837 -1.966 -5.308 1.00 84.56 90 LEU A C 1
ATOM 659 O O . LEU A 1 90 ? 7.904 -1.792 -5.890 1.00 84.56 90 LEU A O 1
ATOM 663 N N . GLY A 1 91 ? 6.420 -3.177 -4.929 1.00 84.44 91 GLY A N 1
ATOM 664 C CA . GLY A 1 91 ? 7.165 -4.404 -5.210 1.00 84.44 91 GLY A CA 1
ATOM 665 C C . GLY A 1 91 ? 7.293 -4.676 -6.709 1.00 84.44 91 GLY A C 1
ATOM 666 O O . GLY A 1 91 ? 8.389 -4.935 -7.195 1.00 84.44 91 GLY A O 1
ATOM 667 N N . ALA A 1 92 ? 6.201 -4.546 -7.460 1.00 85.19 92 ALA A N 1
ATOM 668 C CA . ALA A 1 92 ? 6.229 -4.702 -8.910 1.00 85.19 92 ALA A CA 1
ATOM 669 C C . ALA A 1 92 ? 7.116 -3.652 -9.592 1.00 85.19 92 ALA A C 1
ATOM 671 O O . ALA A 1 92 ? 7.864 -3.964 -10.517 1.00 85.19 92 ALA A O 1
ATOM 672 N N . PHE A 1 93 ? 7.086 -2.416 -9.092 1.00 81.94 93 PHE A N 1
ATOM 673 C CA . PHE A 1 93 ? 7.971 -1.377 -9.589 1.00 81.94 93 PHE A CA 1
ATOM 674 C C . PHE A 1 93 ? 9.448 -1.689 -9.309 1.00 81.94 93 PHE A C 1
ATOM 676 O O . PHE A 1 93 ? 10.280 -1.558 -10.205 1.00 81.94 93 PHE A O 1
ATOM 683 N N . ALA A 1 94 ? 9.771 -2.176 -8.109 1.00 81.56 94 ALA A N 1
ATOM 684 C CA . ALA A 1 94 ? 11.122 -2.614 -7.768 1.00 81.56 94 ALA A CA 1
ATOM 685 C C . ALA A 1 94 ? 11.630 -3.714 -8.711 1.00 81.56 94 ALA A C 1
ATOM 687 O O . ALA A 1 94 ? 12.748 -3.625 -9.208 1.00 81.56 94 ALA A O 1
ATOM 688 N N . VAL A 1 95 ? 10.783 -4.704 -9.016 1.00 84.25 95 VAL A N 1
ATOM 689 C CA . VAL A 1 95 ? 11.101 -5.762 -9.989 1.00 84.25 95 VAL A CA 1
ATOM 690 C C . VAL A 1 95 ? 11.369 -5.178 -11.377 1.00 84.25 95 VAL A C 1
ATOM 692 O O . VAL A 1 95 ? 12.320 -5.593 -12.031 1.00 84.25 95 VAL A O 1
ATOM 695 N N . SER A 1 96 ? 10.591 -4.180 -11.809 1.00 82.19 96 SER A N 1
ATOM 696 C CA . SER A 1 96 ? 10.773 -3.553 -13.127 1.00 82.19 96 SER A CA 1
ATOM 697 C C . SER A 1 96 ? 12.102 -2.811 -13.296 1.00 82.19 96 SER A C 1
ATOM 699 O O . SER A 1 96 ? 12.557 -2.614 -14.418 1.00 82.19 96 SER A O 1
ATOM 701 N N . LEU A 1 97 ? 12.727 -2.396 -12.190 1.00 78.75 97 LEU A N 1
ATOM 702 C CA . LEU A 1 97 ? 14.011 -1.695 -12.201 1.00 78.75 97 LEU A CA 1
ATOM 703 C C . LEU A 1 97 ? 15.219 -2.650 -12.242 1.00 78.75 97 LEU A C 1
ATOM 705 O O . LEU A 1 97 ? 16.338 -2.188 -12.475 1.00 78.75 97 LEU A O 1
ATOM 709 N N . GLY A 1 98 ? 15.006 -3.958 -12.049 1.00 77.88 98 GLY A N 1
ATOM 710 C CA . GLY A 1 98 ? 16.038 -4.990 -12.176 1.00 77.88 98 GLY A CA 1
ATOM 711 C C . GLY A 1 98 ? 17.299 -4.713 -11.346 1.00 77.88 98 GLY A C 1
ATOM 712 O O . GLY A 1 98 ? 17.231 -4.198 -10.230 1.00 77.88 98 GLY A O 1
ATOM 713 N N . ASP A 1 99 ? 18.470 -5.024 -11.904 1.00 72.31 99 ASP A N 1
ATOM 714 C CA . ASP A 1 99 ? 19.759 -4.930 -11.198 1.00 72.31 99 ASP A CA 1
ATOM 715 C C . ASP A 1 99 ? 20.196 -3.488 -10.884 1.00 72.31 99 ASP A C 1
ATOM 717 O O . ASP A 1 99 ? 20.965 -3.250 -9.952 1.00 72.31 99 ASP A O 1
ATOM 721 N N . ALA A 1 100 ? 19.672 -2.496 -11.611 1.00 68.50 100 ALA A N 1
ATOM 722 C CA . ALA A 1 100 ? 19.955 -1.084 -11.351 1.00 68.50 100 ALA A CA 1
ATOM 723 C C . ALA A 1 100 ? 19.194 -0.546 -10.125 1.00 68.50 100 ALA A C 1
ATOM 725 O O . ALA A 1 100 ? 19.506 0.536 -9.623 1.00 68.50 100 ALA A O 1
ATOM 726 N N . PHE A 1 101 ? 18.208 -1.294 -9.618 1.00 70.31 101 PHE A N 1
ATOM 727 C CA . PHE A 1 101 ? 17.295 -0.854 -8.571 1.00 70.31 101 PHE A CA 1
ATOM 728 C C . PHE A 1 101 ? 18.018 -0.348 -7.318 1.00 70.31 101 PHE A C 1
ATOM 730 O O . PHE A 1 101 ? 17.868 0.816 -6.950 1.00 70.31 101 PHE A O 1
ATOM 737 N N . ALA A 1 102 ? 18.850 -1.184 -6.692 1.00 63.75 102 ALA A N 1
ATOM 738 C CA . ALA A 1 102 ? 19.469 -0.878 -5.400 1.00 63.75 102 ALA A CA 1
ATOM 739 C C . ALA A 1 102 ? 20.490 0.276 -5.449 1.00 63.75 102 ALA A C 1
ATOM 741 O O . ALA A 1 102 ? 20.827 0.840 -4.410 1.00 63.75 102 ALA A O 1
ATOM 742 N N . LEU A 1 103 ? 20.971 0.633 -6.644 1.00 67.81 103 LEU A N 1
ATOM 743 C CA . LEU A 1 103 ? 21.989 1.667 -6.851 1.00 67.81 103 LEU A CA 1
ATOM 744 C C . LEU A 1 103 ? 21.394 3.037 -7.194 1.00 67.81 103 LEU A C 1
ATOM 746 O O . LEU A 1 103 ? 22.118 4.031 -7.247 1.00 67.81 103 LEU A O 1
ATOM 750 N N . THR A 1 104 ? 20.082 3.115 -7.416 1.00 73.44 104 THR A N 1
ATOM 751 C CA . THR A 1 104 ? 19.405 4.376 -7.728 1.00 73.44 104 THR A CA 1
ATOM 752 C C . THR A 1 104 ? 18.769 4.981 -6.483 1.00 73.44 104 THR A C 1
ATOM 754 O O . THR A 1 104 ? 18.197 4.283 -5.645 1.00 73.44 104 THR A O 1
ATOM 757 N N . PHE A 1 105 ? 18.789 6.313 -6.393 1.00 72.69 105 PHE A N 1
ATOM 758 C CA . PHE A 1 105 ? 18.040 7.049 -5.369 1.00 72.69 105 PHE A CA 1
ATOM 759 C C . PHE A 1 105 ? 16.551 6.660 -5.367 1.00 72.69 105 PHE A C 1
ATOM 761 O O . PHE A 1 105 ? 15.948 6.474 -4.310 1.00 72.69 105 PHE A O 1
ATOM 768 N N . THR A 1 106 ? 15.982 6.448 -6.557 1.00 73.81 106 THR A N 1
ATOM 769 C CA . THR A 1 106 ? 14.613 5.959 -6.733 1.00 73.81 106 THR A CA 1
ATOM 770 C C . THR A 1 106 ? 14.407 4.589 -6.096 1.00 73.81 106 THR A C 1
ATOM 772 O O . THR A 1 106 ? 13.434 4.413 -5.368 1.00 73.81 106 THR A O 1
ATOM 775 N N . GLY A 1 107 ? 15.311 3.627 -6.297 1.00 71.25 107 GLY A N 1
ATOM 776 C CA . GLY A 1 107 ? 15.154 2.304 -5.697 1.00 71.25 107 GLY A CA 1
ATOM 777 C C . GLY A 1 107 ? 15.288 2.299 -4.175 1.00 71.25 107 GLY A C 1
ATOM 778 O O . GLY A 1 107 ? 14.502 1.637 -3.496 1.00 71.25 107 GLY A O 1
ATOM 779 N N . VAL A 1 108 ? 16.184 3.121 -3.617 1.00 75.62 108 VAL A N 1
ATOM 780 C CA . VAL A 1 108 ? 16.282 3.319 -2.158 1.00 75.62 108 VAL A CA 1
ATOM 781 C C . VAL A 1 108 ? 14.973 3.876 -1.587 1.00 75.62 108 VAL A C 1
ATOM 783 O O . VAL A 1 108 ? 14.479 3.372 -0.575 1.00 75.62 108 VAL A O 1
ATOM 786 N N . LEU A 1 109 ? 14.364 4.868 -2.247 1.00 75.12 109 LEU A N 1
ATOM 787 C CA . LEU A 1 109 ? 13.068 5.410 -1.826 1.00 75.12 109 LEU A CA 1
ATOM 788 C C . LEU A 1 109 ? 11.943 4.375 -1.914 1.00 75.12 109 LEU A C 1
ATOM 790 O O . LEU A 1 109 ? 11.138 4.276 -0.989 1.00 75.12 109 LEU A O 1
ATOM 794 N N . VAL A 1 110 ? 11.894 3.584 -2.988 1.00 78.38 110 VAL A N 1
ATOM 795 C CA . VAL A 1 110 ? 10.885 2.528 -3.165 1.00 78.38 110 VAL A CA 1
ATOM 796 C C . VAL A 1 110 ? 10.999 1.477 -2.069 1.00 78.38 110 VAL A C 1
ATOM 798 O O . VAL A 1 110 ? 9.982 1.102 -1.491 1.00 78.38 110 VAL A O 1
ATOM 801 N N . LEU A 1 111 ? 12.214 1.035 -1.732 1.00 79.81 111 LEU A N 1
ATOM 802 C CA . LEU A 1 111 ? 12.443 0.090 -0.637 1.00 79.81 111 LEU A CA 1
ATOM 803 C C . LEU A 1 111 ? 12.005 0.657 0.710 1.00 79.81 111 LEU A C 1
ATOM 805 O O . LEU A 1 111 ? 11.272 -0.009 1.441 1.00 79.81 111 LEU A O 1
ATOM 809 N N . GLY A 1 112 ? 12.420 1.887 1.025 1.00 78.75 112 GLY A N 1
ATOM 810 C CA . GLY A 1 112 ? 12.046 2.549 2.273 1.00 78.75 112 GLY A CA 1
ATOM 811 C C . GLY A 1 112 ? 10.530 2.704 2.407 1.00 78.75 112 GLY A C 1
ATOM 812 O O . GLY A 1 112 ? 9.953 2.359 3.440 1.00 78.75 112 GLY A O 1
ATOM 813 N N . LEU A 1 113 ? 9.865 3.146 1.338 1.00 79.50 113 LEU A N 1
ATOM 814 C CA . LEU A 1 113 ? 8.416 3.321 1.312 1.00 79.50 113 LEU A CA 1
ATOM 815 C C . LEU A 1 113 ? 7.676 1.979 1.382 1.00 79.50 113 LEU A C 1
ATOM 817 O O . LEU A 1 113 ? 6.657 1.868 2.068 1.00 79.50 113 LEU A O 1
ATOM 821 N N . ASN A 1 114 ? 8.203 0.940 0.733 1.00 83.12 114 ASN A N 1
ATOM 822 C CA . ASN A 1 114 ? 7.619 -0.394 0.789 1.00 83.12 114 ASN A CA 1
ATOM 823 C C . ASN A 1 114 ? 7.742 -1.001 2.195 1.00 83.12 114 ASN A C 1
ATOM 825 O O . ASN A 1 114 ? 6.764 -1.522 2.728 1.00 83.12 114 ASN A O 1
ATOM 829 N N . ALA A 1 115 ? 8.901 -0.861 2.847 1.00 82.50 115 ALA A N 1
ATOM 830 C CA . ALA A 1 115 ? 9.111 -1.312 4.223 1.00 82.50 115 ALA A CA 1
ATOM 831 C C . ALA A 1 115 ? 8.201 -0.575 5.224 1.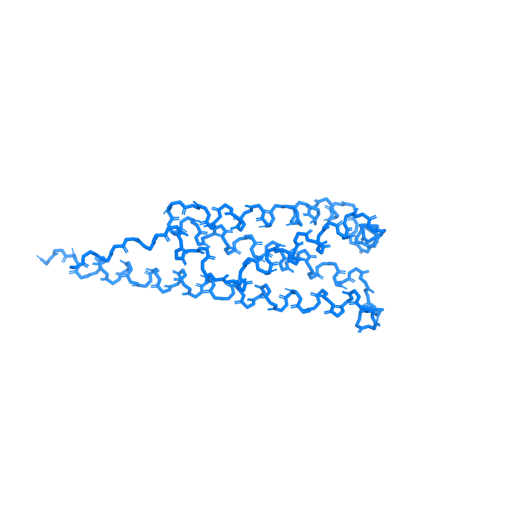00 82.50 115 ALA A C 1
ATOM 833 O O . ALA A 1 115 ? 7.604 -1.198 6.111 1.00 82.50 115 ALA A O 1
ATOM 834 N N . ALA A 1 116 ? 8.040 0.742 5.060 1.00 80.25 116 ALA A N 1
ATOM 835 C CA . ALA A 1 116 ? 7.123 1.538 5.870 1.00 80.25 116 ALA A CA 1
ATOM 836 C C . ALA A 1 116 ? 5.668 1.078 5.688 1.00 80.25 116 ALA A C 1
ATOM 838 O O . ALA A 1 116 ? 4.962 0.839 6.672 1.00 80.25 116 ALA A O 1
ATOM 839 N N . THR A 1 117 ? 5.247 0.862 4.438 1.00 82.19 117 THR A N 1
ATOM 840 C CA . THR A 1 117 ? 3.891 0.386 4.130 1.00 82.19 117 THR A CA 1
ATOM 841 C C . THR A 1 117 ? 3.660 -1.016 4.690 1.00 82.19 117 THR A C 1
ATOM 843 O O . THR A 1 117 ? 2.635 -1.261 5.321 1.00 82.19 117 THR A O 1
ATOM 846 N N . LEU A 1 118 ? 4.624 -1.930 4.560 1.00 82.50 118 LEU A N 1
ATOM 847 C CA . LEU A 1 118 ? 4.509 -3.287 5.099 1.00 82.50 118 LEU A CA 1
ATOM 848 C C . LEU A 1 118 ? 4.375 -3.287 6.630 1.00 82.50 118 LEU A C 1
ATOM 850 O O . LEU A 1 118 ? 3.609 -4.070 7.198 1.00 82.50 118 LEU A O 1
ATOM 854 N N . THR A 1 119 ? 5.074 -2.374 7.304 1.00 81.81 119 THR A N 1
ATOM 855 C CA . THR A 1 119 ? 4.937 -2.169 8.752 1.00 81.81 119 THR A CA 1
ATOM 856 C C . THR A 1 119 ? 3.524 -1.693 9.107 1.00 81.81 119 THR A C 1
ATOM 858 O O . THR A 1 119 ? 2.924 -2.204 10.057 1.00 81.81 119 THR A O 1
ATOM 861 N N . ALA A 1 120 ? 2.957 -0.769 8.324 1.00 79.88 120 ALA A N 1
ATOM 862 C CA . ALA A 1 120 ? 1.582 -0.303 8.497 1.00 79.88 120 ALA A CA 1
ATOM 863 C C . ALA A 1 120 ? 0.554 -1.423 8.256 1.00 79.88 120 ALA A C 1
ATOM 865 O O . ALA A 1 120 ? -0.275 -1.683 9.126 1.00 79.88 120 ALA A O 1
ATOM 866 N N . VAL A 1 121 ? 0.680 -2.172 7.156 1.00 84.19 121 VAL A N 1
ATOM 867 C CA . VAL A 1 121 ? -0.148 -3.351 6.836 1.00 84.19 121 VAL A CA 1
ATOM 868 C C . VAL A 1 121 ? -0.118 -4.367 7.976 1.00 84.19 121 VAL A C 1
ATOM 870 O O . VAL A 1 121 ? -1.157 -4.862 8.413 1.00 84.19 121 VAL A O 1
ATOM 873 N N . THR A 1 122 ? 1.071 -4.656 8.504 1.00 85.88 122 THR A N 1
ATOM 874 C CA . THR A 1 122 ? 1.240 -5.597 9.617 1.00 85.88 122 THR A CA 1
ATOM 875 C C . THR A 1 122 ? 0.534 -5.092 10.874 1.00 85.88 122 THR A C 1
ATOM 877 O O . THR A 1 122 ? -0.164 -5.854 11.550 1.00 85.88 122 THR A O 1
ATOM 880 N N . ARG A 1 123 ? 0.664 -3.798 11.184 1.00 83.19 123 ARG A N 1
ATOM 881 C CA . ARG A 1 123 ? -0.025 -3.167 12.314 1.00 83.19 123 ARG A CA 1
ATOM 882 C C . ARG A 1 123 ? -1.544 -3.255 12.162 1.00 83.19 123 ARG A C 1
ATOM 884 O O . ARG A 1 123 ? -2.208 -3.666 13.115 1.00 83.19 123 ARG A O 1
ATOM 891 N N . ASP A 1 124 ? -2.079 -2.931 10.992 1.00 82.50 124 ASP A N 1
ATOM 892 C CA . ASP A 1 124 ? -3.520 -2.955 10.723 1.00 82.50 124 ASP A CA 1
ATOM 893 C C . ASP A 1 124 ? -4.080 -4.381 10.796 1.00 82.50 124 ASP A C 1
ATOM 895 O O . ASP A 1 124 ? -5.108 -4.626 11.436 1.00 82.50 124 ASP A O 1
ATOM 899 N N . ALA A 1 125 ? -3.352 -5.361 10.252 1.00 84.31 125 ALA A N 1
ATOM 900 C CA . ALA A 1 125 ? -3.707 -6.774 10.358 1.00 84.31 125 ALA A CA 1
ATOM 901 C C . ALA A 1 125 ? -3.757 -7.243 11.821 1.00 84.31 125 ALA A C 1
ATOM 903 O O . ALA A 1 125 ? -4.680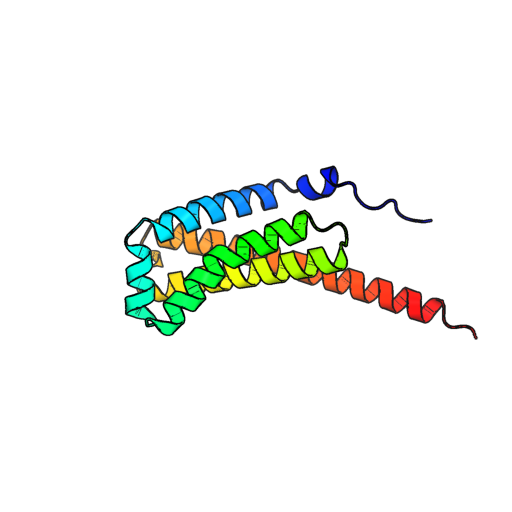 -7.957 12.227 1.00 84.31 125 ALA A O 1
ATOM 904 N N . LEU A 1 126 ? -2.784 -6.832 12.641 1.00 86.50 126 LEU A N 1
ATOM 905 C CA . LEU A 1 126 ? -2.763 -7.153 14.068 1.00 86.50 126 LEU A CA 1
ATOM 906 C C . LEU A 1 126 ? -3.925 -6.496 14.819 1.00 86.50 126 LEU A C 1
ATOM 908 O O . LEU A 1 126 ? -4.523 -7.139 15.685 1.00 86.50 126 LEU A O 1
ATOM 912 N N . GLN A 1 127 ? -4.271 -5.251 14.494 1.00 81.06 127 GLN A N 1
ATOM 913 C CA . GLN A 1 127 ? -5.418 -4.565 15.091 1.00 81.06 127 GLN A CA 1
ATOM 914 C C . GLN A 1 127 ? -6.735 -5.280 14.765 1.00 81.06 127 GLN A C 1
ATOM 916 O O . GLN A 1 127 ? -7.505 -5.573 15.683 1.00 81.06 127 GLN A O 1
ATOM 921 N N . LEU A 1 128 ? -6.952 -5.656 13.500 1.00 84.62 128 LEU A N 1
ATOM 922 C CA . LEU A 1 128 ? -8.127 -6.427 13.080 1.00 84.62 128 LEU A CA 1
ATOM 923 C C . LEU A 1 128 ? -8.205 -7.786 13.784 1.00 84.62 128 LEU A C 1
ATOM 925 O O . LEU A 1 128 ? -9.266 -8.170 14.278 1.00 84.62 128 LEU A O 1
ATOM 929 N N . ARG A 1 129 ? -7.082 -8.506 13.903 1.00 85.88 129 ARG A N 1
ATOM 930 C CA . ARG A 1 129 ? -7.035 -9.784 14.634 1.00 85.88 129 ARG A CA 1
ATOM 931 C C . ARG A 1 129 ? -7.400 -9.612 16.105 1.00 85.88 129 ARG A C 1
ATOM 933 O O . ARG A 1 129 ? -8.204 -10.383 16.626 1.00 85.88 129 ARG A O 1
ATOM 940 N N . ARG A 1 130 ? -6.848 -8.599 16.780 1.00 83.38 130 ARG A N 1
ATOM 941 C CA . ARG A 1 130 ? -7.171 -8.307 18.187 1.00 83.38 130 ARG A CA 1
ATOM 942 C C . ARG A 1 130 ? -8.656 -7.989 18.358 1.00 83.38 130 ARG A C 1
ATOM 944 O O . ARG A 1 130 ? -9.290 -8.575 19.233 1.00 83.38 130 ARG A O 1
ATOM 951 N N . ALA A 1 131 ? -9.224 -7.155 17.488 1.00 79.69 131 ALA A N 1
ATOM 952 C CA . ALA A 1 131 ? -10.654 -6.849 17.492 1.00 79.69 131 ALA A CA 1
ATOM 953 C C . ALA A 1 131 ? -11.517 -8.109 17.279 1.00 79.69 131 ALA A C 1
ATOM 955 O O . ALA A 1 131 ? -12.489 -8.326 18.003 1.00 79.69 131 ALA A O 1
ATOM 956 N N . ALA A 1 132 ? -11.123 -8.991 16.353 1.00 83.38 132 ALA A N 1
ATOM 957 C CA . ALA A 1 132 ? -11.794 -10.270 16.115 1.00 83.38 132 ALA A CA 1
ATOM 958 C C . ALA A 1 132 ? -11.786 -11.175 17.355 1.00 83.38 132 ALA A C 1
ATOM 960 O O . ALA A 1 132 ? -12.789 -11.814 17.675 1.00 83.38 132 ALA A O 1
ATOM 961 N N . HIS A 1 133 ? -10.655 -11.240 18.062 1.00 82.25 133 HIS A N 1
ATOM 962 C CA . HIS A 1 133 ? -10.527 -12.048 19.272 1.00 82.25 133 HIS A CA 1
ATOM 963 C C . HIS A 1 133 ? -11.410 -11.537 20.413 1.00 82.25 133 HIS A C 1
ATOM 965 O O . HIS A 1 133 ? -12.047 -12.355 21.077 1.00 82.25 133 HIS A O 1
ATOM 971 N N . VAL A 1 134 ? -11.485 -10.219 20.620 1.00 78.12 134 VAL A N 1
ATOM 972 C CA . VAL A 1 134 ? -12.356 -9.615 21.643 1.00 78.12 134 VAL A CA 1
ATOM 973 C C . VAL A 1 134 ? -13.826 -9.899 21.330 1.00 78.12 134 VAL A C 1
ATOM 975 O O . VAL A 1 134 ? -14.517 -10.472 22.169 1.00 78.12 134 VAL A O 1
ATOM 978 N N . ALA A 1 135 ? -14.267 -9.650 20.093 1.00 78.00 135 ALA A N 1
ATOM 979 C CA . ALA A 1 135 ? -15.645 -9.913 19.675 1.00 78.00 135 ALA A CA 1
ATOM 980 C C . ALA A 1 135 ? -16.047 -11.394 19.840 1.00 78.00 135 ALA A C 1
ATOM 982 O O . ALA A 1 135 ? -17.166 -11.714 20.241 1.00 78.00 135 ALA A O 1
ATOM 983 N N . ARG A 1 136 ? -15.122 -12.328 19.572 1.00 81.50 136 ARG A N 1
ATOM 984 C CA . ARG A 1 136 ? -15.348 -13.768 19.795 1.00 81.50 136 ARG A CA 1
ATOM 985 C C . ARG A 1 136 ? -15.460 -14.129 21.277 1.00 81.50 136 ARG A C 1
ATOM 987 O O . ARG A 1 136 ? -16.234 -15.024 21.609 1.00 81.50 136 ARG A O 1
ATOM 994 N N . ARG A 1 137 ? -14.688 -13.479 22.156 1.00 74.81 137 ARG A N 1
ATOM 995 C CA . ARG A 1 137 ? -14.759 -13.700 23.611 1.00 74.81 137 ARG A CA 1
ATOM 996 C C . ARG A 1 137 ? -16.071 -13.184 24.188 1.00 74.81 137 ARG A C 1
ATOM 998 O O . ARG A 1 137 ? -16.711 -13.919 24.928 1.00 74.81 137 ARG A O 1
ATOM 1005 N N . GLU A 1 138 ? -16.503 -11.992 23.788 1.00 76.00 138 GLU A N 1
ATOM 1006 C CA . GLU A 1 138 ? -17.794 -11.429 24.204 1.00 76.00 138 GLU A CA 1
ATOM 1007 C C . GLU A 1 138 ? -18.964 -12.321 23.771 1.00 76.00 138 GLU A C 1
ATOM 1009 O O . GLU A 1 138 ? -19.821 -12.647 24.587 1.00 76.00 138 GLU A O 1
ATOM 1014 N N . ARG A 1 139 ? -18.951 -12.836 22.532 1.00 74.62 139 ARG A N 1
ATOM 1015 C CA . ARG A 1 139 ? -19.966 -13.801 22.065 1.00 74.62 139 ARG A CA 1
ATOM 1016 C C . ARG A 1 139 ? -20.018 -15.097 22.877 1.00 74.62 139 ARG A C 1
ATOM 1018 O O . ARG A 1 139 ? -21.090 -15.674 22.999 1.00 74.62 139 ARG A O 1
ATOM 1025 N N . ARG A 1 140 ? -18.881 -15.578 23.391 1.00 72.94 140 ARG A N 1
ATOM 1026 C CA . ARG A 1 140 ? -18.818 -16.802 24.213 1.00 72.94 140 ARG A CA 1
ATOM 1027 C C . ARG A 1 140 ? -19.204 -16.555 25.670 1.00 72.94 140 ARG A C 1
ATOM 1029 O O . ARG A 1 140 ? -19.775 -17.445 26.280 1.00 72.94 140 ARG A O 1
ATOM 1036 N N . GLY A 1 141 ? -18.908 -15.374 26.212 1.00 69.06 141 GLY A N 1
ATOM 1037 C CA . GLY A 1 141 ? -19.307 -14.987 27.569 1.00 69.06 141 GLY A CA 1
ATOM 1038 C C . GLY A 1 141 ? -20.792 -14.636 27.706 1.00 69.06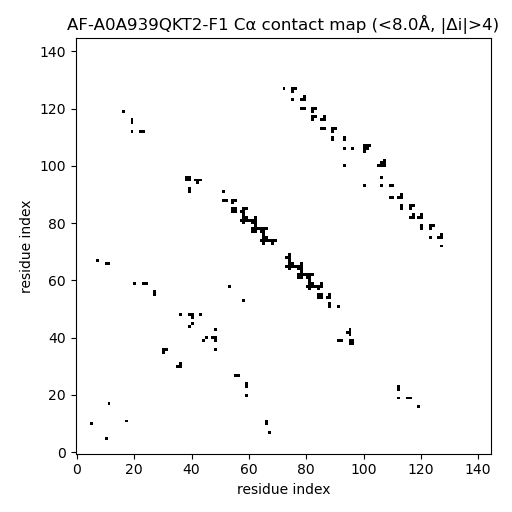 141 GLY A C 1
ATOM 1039 O O . GLY A 1 141 ? -21.316 -14.680 28.810 1.00 69.06 141 G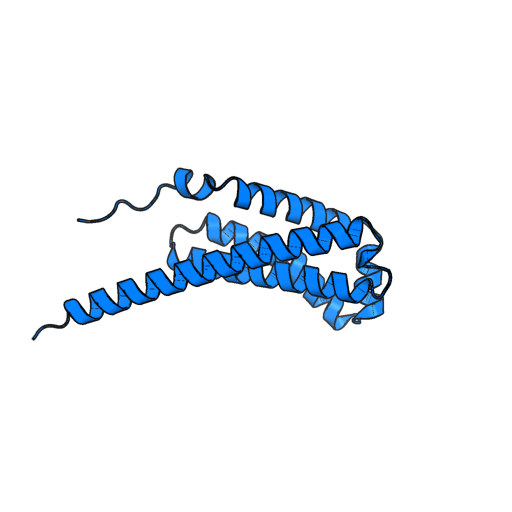LY A O 1
ATOM 1040 N N . ASN A 1 142 ? -21.468 -14.318 26.597 1.00 56.53 142 ASN A N 1
ATOM 1041 C CA . ASN A 1 142 ? -22.883 -13.938 26.556 1.00 56.53 142 ASN A CA 1
ATOM 1042 C C . ASN A 1 142 ? -23.802 -15.056 26.020 1.00 56.53 142 ASN A C 1
ATOM 1044 O O . ASN A 1 142 ? -24.936 -14.781 25.624 1.00 56.53 142 ASN A O 1
ATOM 1048 N N . ALA A 1 143 ? -23.306 -16.297 25.943 1.00 53.69 143 ALA A N 1
ATOM 1049 C CA . ALA A 1 143 ? -24.141 -17.456 25.648 1.00 53.69 143 ALA A CA 1
ATOM 1050 C C . ALA A 1 143 ? -25.002 -17.758 26.890 1.00 53.69 143 ALA A C 1
ATOM 1052 O O . ALA A 1 143 ? -24.424 -17.962 27.960 1.00 53.69 143 ALA A O 1
ATOM 1053 N N . PRO A 1 144 ? -26.346 -17.744 26.791 1.00 50.38 144 PRO A N 1
ATOM 1054 C CA . PRO A 1 144 ? -27.194 -18.133 27.910 1.00 50.38 144 PRO A CA 1
ATOM 1055 C C . PRO A 1 144 ? -26.910 -19.601 28.249 1.00 50.38 144 PRO A C 1
ATOM 1057 O O . PRO A 1 144 ? -26.872 -20.443 27.349 1.00 50.38 144 PRO A O 1
ATOM 1060 N N . ILE A 1 145 ? -26.640 -19.858 29.530 1.00 55.91 145 ILE A N 1
ATOM 1061 C CA . ILE A 1 145 ? -26.568 -21.203 30.114 1.00 55.91 145 ILE A CA 1
ATOM 1062 C C . ILE A 1 145 ? -27.993 -21.718 30.299 1.00 55.91 145 ILE A C 1
ATOM 1064 O O . ILE A 1 145 ? -28.834 -20.899 30.739 1.00 55.91 145 ILE A O 1
#

Solvent-accessible surface area (backbone atoms only — not comparable to full-atom values): 7662 Å² total; per-residue (Å²): 133,84,78,75,78,82,50,74,69,66,71,66,63,48,59,68,59,55,50,50,50,48,53,46,53,54,49,48,50,48,39,69,72,40,78,53,54,51,40,34,27,76,65,62,33,68,75,49,34,56,54,40,53,47,23,57,56,46,8,57,54,32,28,50,50,14,70,70,36,88,51,63,68,63,8,44,51,27,31,30,52,9,30,48,28,39,35,51,32,41,51,51,48,51,60,35,45,50,89,59,20,82,80,34,75,66,34,48,51,44,51,54,52,31,54,53,35,49,51,49,28,50,52,40,50,50,52,53,51,53,53,50,52,51,56,52,48,53,59,63,73,67,55,84,128

Radius of gyration: 18.36 Å; Cα contacts (8 Å, |Δi|>4): 123; chains: 1; bounding box: 49×35×51 Å

pLDDT: mean 74.59, std 12.1, range [38.59, 88.5]

Mean predicted aligned error: 9.4 Å

Foldseek 3Di:
DDDDPDDLVNLPPPVLLVVLLVLLVVLLVCCVPPCLLVLLCVQPHDVVSVLLNCLSVVLSVLQVCLSVPPDVLSSLVSNLSSLVSSLVSLVSSLVSCPPCLVVDPSNVSSVVSSVSSVVSNVVSVVVNVVVVVVVVVVVVVPPDD